Protein AF-A0A4U2DN03-F1 (afdb_monomer_lite)

Structure (mmCIF, N/CA/C/O backbone):
data_AF-A0A4U2DN03-F1
#
_entry.id   AF-A0A4U2DN03-F1
#
loop_
_atom_site.group_PDB
_atom_site.id
_atom_site.type_symbol
_atom_site.label_atom_id
_atom_site.label_alt_id
_atom_site.label_comp_id
_atom_site.label_asym_id
_atom_site.label_entity_id
_atom_site.label_seq_id
_atom_site.pdbx_PDB_ins_code
_atom_site.Cartn_x
_atom_site.Cartn_y
_atom_site.Cartn_z
_atom_site.occupancy
_atom_site.B_iso_or_equiv
_atom_site.auth_seq_id
_atom_site.auth_comp_id
_atom_site.auth_asym_id
_atom_site.auth_atom_id
_atom_site.pdbx_PDB_model_num
ATOM 1 N N . LEU A 1 1 ? 6.331 -10.195 -5.645 1.00 88.88 1 LEU A N 1
ATOM 2 C CA . LEU A 1 1 ? 5.244 -9.188 -5.547 1.00 88.88 1 LEU A CA 1
ATOM 3 C C . LEU A 1 1 ? 5.346 -8.499 -4.196 1.00 88.88 1 LEU A C 1
ATOM 5 O O . LEU A 1 1 ? 5.761 -9.152 -3.249 1.00 88.88 1 LEU A O 1
ATOM 9 N N . ILE A 1 2 ? 5.016 -7.212 -4.107 1.00 92.31 2 ILE A N 1
ATOM 10 C CA . ILE A 1 2 ? 5.118 -6.430 -2.870 1.00 92.31 2 ILE A CA 1
ATOM 11 C C . ILE A 1 2 ? 3.858 -5.571 -2.717 1.00 92.31 2 ILE A C 1
ATOM 13 O O . ILE A 1 2 ? 3.488 -4.842 -3.634 1.00 92.31 2 ILE A O 1
ATOM 17 N N . GLY A 1 3 ? 3.216 -5.633 -1.549 1.00 90.12 3 GLY A N 1
ATOM 18 C CA . GLY A 1 3 ? 1.975 -4.914 -1.240 1.00 90.12 3 GLY A CA 1
ATOM 19 C C . GLY A 1 3 ? 2.163 -3.455 -0.812 1.00 90.12 3 GLY A C 1
ATOM 20 O O . GLY A 1 3 ? 1.478 -3.021 0.107 1.00 90.12 3 GLY A O 1
ATOM 21 N N . ILE A 1 4 ? 3.096 -2.707 -1.418 1.00 89.25 4 ILE A N 1
ATOM 22 C CA . ILE A 1 4 ? 3.207 -1.265 -1.131 1.00 89.25 4 ILE A CA 1
ATOM 23 C C . ILE A 1 4 ? 2.069 -0.508 -1.812 1.00 89.25 4 ILE A C 1
ATOM 25 O O . ILE A 1 4 ? 1.691 -0.839 -2.939 1.00 89.25 4 ILE A O 1
ATOM 29 N N . ARG A 1 5 ? 1.612 0.570 -1.176 1.00 92.56 5 ARG A N 1
ATOM 30 C CA . ARG A 1 5 ? 0.682 1.528 -1.787 1.00 92.56 5 ARG A CA 1
ATOM 31 C C . ARG A 1 5 ? 1.345 2.895 -1.900 1.00 92.56 5 ARG A C 1
ATOM 33 O O . ARG A 1 5 ? 2.085 3.311 -1.010 1.00 92.56 5 ARG A O 1
ATOM 40 N N . ALA A 1 6 ? 1.099 3.617 -2.986 1.00 92.69 6 ALA A N 1
ATOM 41 C CA . ALA A 1 6 ? 1.697 4.933 -3.200 1.00 92.69 6 ALA A CA 1
ATOM 42 C C . ALA A 1 6 ? 1.208 5.964 -2.166 1.00 92.69 6 ALA A C 1
ATOM 44 O O . ALA A 1 6 ? 1.956 6.872 -1.812 1.00 92.69 6 ALA A O 1
ATOM 45 N N . ASP A 1 7 ? -0.007 5.776 -1.646 1.00 91.19 7 ASP A N 1
ATOM 46 C CA . ASP A 1 7 ? -0.639 6.611 -0.617 1.00 91.19 7 ASP A CA 1
ATOM 47 C C . ASP A 1 7 ? 0.022 6.482 0.774 1.00 91.19 7 ASP A C 1
ATOM 49 O O . ASP A 1 7 ? -0.133 7.343 1.633 1.00 91.19 7 ASP A O 1
ATOM 53 N N . GLU A 1 8 ? 0.816 5.431 1.017 1.00 86.88 8 GLU A N 1
ATOM 54 C CA . GLU A 1 8 ? 1.433 5.192 2.331 1.00 86.88 8 GLU A CA 1
ATOM 55 C C . GLU A 1 8 ? 2.566 6.174 2.669 1.00 86.88 8 GLU A C 1
ATOM 57 O O . GLU A 1 8 ? 2.792 6.453 3.852 1.00 86.88 8 GLU A O 1
ATOM 62 N N . SER A 1 9 ? 3.317 6.651 1.663 1.00 90.12 9 SER A N 1
ATOM 63 C CA . SER A 1 9 ? 4.369 7.663 1.835 1.00 90.12 9 SER A CA 1
ATOM 64 C C . SER A 1 9 ? 4.832 8.294 0.516 1.00 90.12 9 SER A C 1
ATOM 66 O O . SER A 1 9 ? 4.811 7.671 -0.547 1.00 90.12 9 SER A O 1
ATOM 68 N N . LEU A 1 10 ? 5.393 9.509 0.598 1.00 91.50 10 LEU A N 1
ATOM 69 C CA . LEU A 1 10 ? 5.993 10.194 -0.556 1.00 91.50 10 LEU A CA 1
ATOM 70 C C . LEU A 1 10 ? 7.120 9.375 -1.211 1.00 91.50 10 LEU A C 1
ATOM 72 O O . LEU A 1 10 ? 7.296 9.424 -2.428 1.00 91.50 10 LEU A O 1
ATOM 76 N N . HIS A 1 11 ? 7.884 8.618 -0.419 1.00 89.75 11 HIS A N 1
ATOM 77 C CA . HIS A 1 11 ? 8.943 7.754 -0.940 1.00 89.75 11 HIS A CA 1
ATOM 78 C C . HIS A 1 11 ? 8.369 6.638 -1.828 1.00 89.75 11 HIS A C 1
ATOM 80 O O . HIS A 1 11 ? 8.830 6.456 -2.953 1.00 89.75 11 HIS A O 1
ATOM 86 N N . ARG A 1 12 ? 7.305 5.957 -1.375 1.00 90.06 12 ARG A N 1
ATOM 87 C CA . ARG A 1 12 ? 6.611 4.919 -2.159 1.00 90.06 12 ARG A CA 1
ATOM 88 C C . ARG A 1 12 ? 5.988 5.499 -3.427 1.00 90.06 12 ARG A C 1
ATOM 90 O O . ARG A 1 12 ? 6.142 4.926 -4.503 1.00 90.06 12 ARG A O 1
ATOM 97 N N . PHE A 1 13 ? 5.372 6.677 -3.337 1.00 92.75 13 PHE A N 1
ATOM 98 C CA . PHE A 1 13 ? 4.862 7.387 -4.511 1.00 92.75 13 PHE A CA 1
ATOM 99 C C . PHE A 1 13 ? 5.961 7.674 -5.547 1.00 92.75 13 PHE A C 1
ATOM 101 O O . PHE A 1 13 ? 5.778 7.421 -6.742 1.00 92.75 13 PHE A O 1
ATOM 108 N N . LYS A 1 14 ? 7.134 8.148 -5.104 1.00 91.88 14 LYS A N 1
ATOM 109 C CA . LYS A 1 14 ? 8.288 8.391 -5.984 1.00 91.88 14 LYS A CA 1
ATOM 110 C C . LYS A 1 14 ? 8.766 7.110 -6.670 1.00 91.88 14 LYS A C 1
ATOM 112 O O . LYS A 1 14 ? 9.083 7.165 -7.857 1.00 91.88 14 LYS A O 1
ATOM 117 N N . THR A 1 15 ? 8.759 5.967 -5.979 1.00 90.50 15 THR A N 1
ATOM 118 C CA . THR A 1 15 ? 9.106 4.664 -6.574 1.00 90.50 15 THR A CA 1
ATOM 119 C C . THR A 1 15 ? 8.229 4.335 -7.782 1.00 90.50 15 THR A C 1
ATOM 121 O O . THR A 1 15 ? 8.738 3.841 -8.788 1.00 90.50 15 THR A O 1
ATOM 124 N N . ILE A 1 16 ? 6.929 4.628 -7.724 1.00 92.00 16 ILE A N 1
ATOM 125 C CA . ILE A 1 16 ? 5.997 4.361 -8.828 1.00 92.00 16 ILE A CA 1
ATOM 126 C C . ILE A 1 16 ? 6.141 5.399 -9.947 1.00 92.00 16 ILE A C 1
ATOM 128 O O . ILE A 1 16 ? 6.244 5.035 -11.117 1.00 92.00 16 ILE A O 1
ATOM 132 N N . LYS A 1 17 ? 6.201 6.690 -9.596 1.00 92.19 17 LYS A N 1
ATOM 133 C CA . LYS A 1 17 ? 6.228 7.801 -10.564 1.00 92.19 17 LYS A CA 1
ATOM 134 C C . LYS A 1 17 ? 7.558 7.942 -11.315 1.00 92.19 17 LYS A C 1
ATOM 136 O O . LYS A 1 17 ? 7.603 8.625 -12.339 1.00 92.19 17 LYS A O 1
ATOM 141 N N . ASN A 1 18 ? 8.646 7.350 -10.820 1.00 91.69 18 ASN A N 1
ATOM 142 C CA . ASN A 1 18 ? 9.962 7.471 -11.442 1.00 91.69 18 ASN A CA 1
ATOM 143 C C . ASN A 1 18 ? 9.940 6.959 -12.896 1.00 91.69 18 ASN A C 1
ATOM 145 O O . ASN A 1 18 ? 9.782 5.766 -13.142 1.00 91.69 18 ASN A O 1
ATOM 149 N N . ARG A 1 19 ? 10.123 7.875 -13.856 1.00 89.94 19 ARG A N 1
ATOM 150 C CA . ARG A 1 19 ? 10.151 7.575 -15.297 1.00 89.94 19 ARG A CA 1
ATOM 151 C C . ARG A 1 19 ? 11.495 7.029 -15.777 1.00 89.94 19 ARG A C 1
ATOM 153 O O . ARG A 1 19 ? 11.527 6.359 -16.799 1.00 89.94 19 ARG A O 1
ATOM 160 N N . ALA A 1 20 ? 12.575 7.302 -15.045 1.00 92.25 20 ALA A N 1
ATOM 161 C CA . ALA A 1 20 ? 13.931 6.886 -15.397 1.00 92.25 20 ALA A CA 1
ATOM 162 C C . ALA A 1 20 ? 14.249 5.439 -14.976 1.00 92.25 20 ALA A C 1
ATOM 164 O O . ALA A 1 20 ? 15.304 4.914 -15.324 1.00 92.25 20 ALA A O 1
ATOM 165 N N . LYS A 1 21 ? 13.366 4.783 -14.210 1.00 92.62 21 LYS A N 1
ATOM 166 C CA . LYS A 1 21 ? 13.578 3.399 -13.770 1.00 92.62 21 LYS A CA 1
ATOM 167 C C . LYS A 1 21 ? 13.355 2.404 -14.910 1.00 92.62 21 LYS A C 1
ATOM 169 O O . LYS A 1 21 ? 12.489 2.602 -15.764 1.00 92.62 21 LYS A O 1
ATOM 174 N N . LYS A 1 22 ? 14.075 1.283 -14.858 1.00 94.06 22 LYS A N 1
ATOM 175 C CA . LYS A 1 22 ? 13.812 0.131 -15.725 1.00 94.06 22 LYS A CA 1
ATOM 176 C C . LYS A 1 22 ? 12.553 -0.596 -15.252 1.00 94.06 22 LYS A C 1
ATOM 178 O O . LYS A 1 22 ? 12.394 -0.868 -14.060 1.00 94.06 22 LYS A O 1
ATOM 183 N N . LYS A 1 23 ? 11.655 -0.866 -16.194 1.00 94.38 23 LYS A N 1
ATOM 184 C CA . LYS A 1 23 ? 10.323 -1.448 -15.987 1.00 94.38 23 LYS A CA 1
ATOM 185 C C . LYS A 1 23 ? 10.220 -2.748 -16.774 1.00 94.38 23 LYS A C 1
ATOM 187 O O . LYS A 1 23 ? 10.852 -2.875 -17.819 1.00 94.38 23 LYS A O 1
ATOM 192 N N . LEU A 1 24 ? 9.393 -3.666 -16.297 1.00 94.75 24 LEU A N 1
ATOM 193 C CA . LEU A 1 24 ? 8.962 -4.834 -17.055 1.00 94.75 24 LEU A CA 1
ATOM 194 C C . LEU A 1 24 ? 7.792 -4.424 -17.960 1.00 94.75 24 LEU A C 1
ATOM 196 O O . LEU A 1 24 ? 6.816 -3.870 -17.458 1.00 94.75 24 LEU A O 1
ATOM 200 N N . ASP A 1 25 ? 7.879 -4.672 -19.267 1.00 93.19 25 ASP A N 1
ATOM 201 C CA . ASP A 1 25 ? 6.818 -4.396 -20.257 1.00 93.19 25 ASP A CA 1
ATOM 202 C C . ASP A 1 25 ? 6.201 -2.984 -20.173 1.00 93.19 25 ASP A C 1
ATOM 204 O O . ASP A 1 25 ? 4.987 -2.815 -20.267 1.00 93.19 25 ASP A O 1
ATOM 208 N N . ASP A 1 26 ? 7.019 -1.966 -19.897 1.00 90.25 26 ASP A N 1
ATOM 209 C CA . ASP A 1 26 ? 6.585 -0.576 -19.669 1.00 90.25 26 ASP A CA 1
ATOM 210 C C . ASP A 1 26 ? 5.566 -0.374 -18.516 1.00 90.25 26 ASP A C 1
ATOM 212 O O . ASP A 1 26 ? 4.981 0.696 -18.337 1.00 90.25 26 ASP A O 1
ATOM 216 N N . LYS A 1 27 ? 5.399 -1.372 -17.639 1.00 93.06 27 LYS A N 1
ATOM 217 C CA . LYS A 1 27 ? 4.500 -1.305 -16.480 1.00 93.06 27 LYS A CA 1
ATOM 218 C C . LYS A 1 27 ? 5.142 -0.489 -15.360 1.00 93.06 27 LYS A C 1
ATOM 22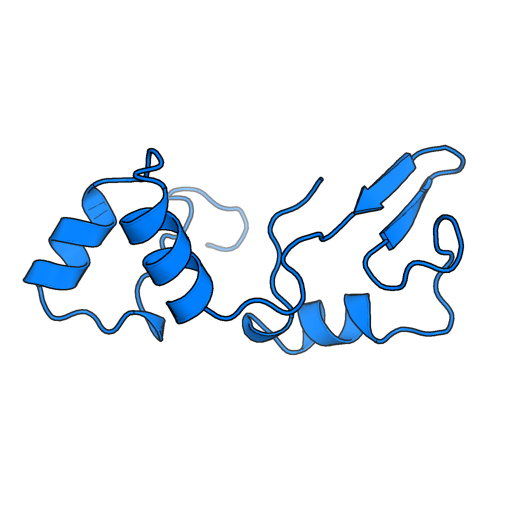0 O O . LYS A 1 27 ? 6.058 -0.949 -14.678 1.00 93.06 27 LYS A O 1
ATOM 225 N N . TYR A 1 28 ? 4.626 0.712 -15.106 1.00 91.69 28 TYR A N 1
ATOM 226 C CA . TYR A 1 28 ? 5.139 1.626 -14.069 1.00 91.69 28 TYR A CA 1
ATOM 227 C C . TYR A 1 28 ? 5.037 1.094 -12.635 1.00 91.69 28 TYR A C 1
ATOM 229 O O . TYR A 1 28 ? 5.788 1.529 -11.763 1.00 91.69 28 TYR A O 1
ATOM 237 N N . TRP A 1 29 ? 4.166 0.125 -12.372 1.00 93.56 29 TRP A N 1
ATOM 238 C CA . TRP A 1 29 ? 4.097 -0.570 -11.087 1.00 93.56 29 TRP A CA 1
ATOM 239 C C . TRP A 1 29 ? 5.162 -1.665 -10.934 1.00 93.56 29 TRP A C 1
ATOM 241 O O . TRP A 1 29 ? 5.147 -2.404 -9.955 1.00 93.56 29 TRP A O 1
ATOM 251 N N . THR A 1 30 ? 6.112 -1.756 -11.867 1.00 95.06 30 THR A N 1
ATOM 252 C CA . THR A 1 30 ? 7.273 -2.643 -11.777 1.00 95.06 30 THR A CA 1
ATOM 253 C C . THR A 1 30 ? 8.579 -1.850 -11.732 1.00 95.06 30 THR A C 1
ATOM 255 O O . THR A 1 30 ? 8.660 -0.720 -12.224 1.00 95.06 30 THR A O 1
ATOM 258 N N . THR A 1 31 ? 9.602 -2.427 -11.111 1.00 94.69 31 THR A N 1
ATOM 259 C CA . THR A 1 31 ? 10.956 -1.871 -11.040 1.00 94.69 31 THR A CA 1
ATOM 260 C C . THR A 1 31 ? 11.958 -3.015 -11.143 1.00 94.69 31 THR A C 1
ATOM 262 O O . THR A 1 31 ? 11.887 -3.960 -10.357 1.00 94.69 31 THR A O 1
ATOM 265 N N . GLN A 1 32 ? 12.898 -2.940 -12.086 1.00 94.88 32 GLN A N 1
ATOM 266 C CA . GLN A 1 32 ? 14.002 -3.898 -12.165 1.00 94.88 32 GLN A CA 1
ATOM 267 C C . GLN A 1 32 ? 14.947 -3.697 -10.975 1.00 94.88 32 GLN A C 1
ATOM 269 O O . GLN A 1 32 ? 15.435 -2.589 -10.754 1.00 94.88 32 GLN A O 1
ATOM 274 N N . MET A 1 33 ? 15.197 -4.763 -10.217 1.00 92.94 33 MET A N 1
ATOM 275 C CA . MET A 1 33 ? 16.138 -4.764 -9.094 1.00 92.94 33 MET A CA 1
ATOM 276 C C . MET A 1 33 ? 17.473 -5.398 -9.492 1.00 92.94 33 MET A C 1
ATOM 278 O O . MET A 1 33 ? 18.529 -4.886 -9.136 1.00 92.94 33 MET A O 1
ATOM 282 N N . GLN A 1 34 ? 17.421 -6.496 -10.247 1.00 92.69 34 GLN A N 1
ATOM 283 C CA . GLN A 1 34 ? 18.572 -7.194 -10.832 1.00 92.69 34 GLN A CA 1
ATOM 284 C C . GLN A 1 34 ? 18.194 -7.653 -12.248 1.00 92.69 34 GLN A C 1
ATOM 286 O O . GLN A 1 34 ? 17.033 -7.513 -12.633 1.00 92.69 34 GLN A O 1
ATOM 291 N N . SER A 1 35 ? 19.141 -8.184 -13.027 1.00 90.06 35 SER A N 1
ATOM 292 C CA . SER A 1 35 ? 18.952 -8.531 -14.449 1.00 90.06 35 SER A CA 1
ATOM 293 C C . SER A 1 35 ? 17.623 -9.242 -14.735 1.00 90.06 35 SER A C 1
ATOM 295 O O . SER A 1 35 ? 16.839 -8.745 -15.541 1.00 90.06 35 SER A O 1
ATOM 297 N N . ASP A 1 36 ? 17.306 -10.285 -13.964 1.00 92.44 36 ASP A N 1
ATOM 298 C CA . ASP A 1 36 ? 16.088 -11.091 -14.139 1.00 92.44 36 ASP A CA 1
ATOM 299 C C . ASP A 1 36 ? 15.119 -10.993 -12.950 1.00 92.44 36 ASP A C 1
ATOM 301 O O . ASP A 1 36 ? 14.193 -11.790 -12.810 1.00 92.44 36 ASP A O 1
ATOM 305 N N . VAL A 1 37 ? 15.312 -10.002 -12.072 1.00 95.25 37 VAL A N 1
ATOM 306 C CA . VAL A 1 37 ? 14.499 -9.827 -10.862 1.00 95.25 37 VAL A CA 1
ATOM 307 C C . VAL A 1 37 ? 13.789 -8.485 -10.899 1.00 95.25 37 VAL A C 1
ATOM 309 O O . VAL A 1 37 ? 14.415 -7.422 -10.874 1.00 95.25 37 VAL A O 1
ATOM 312 N N . TYR A 1 38 ? 12.459 -8.542 -10.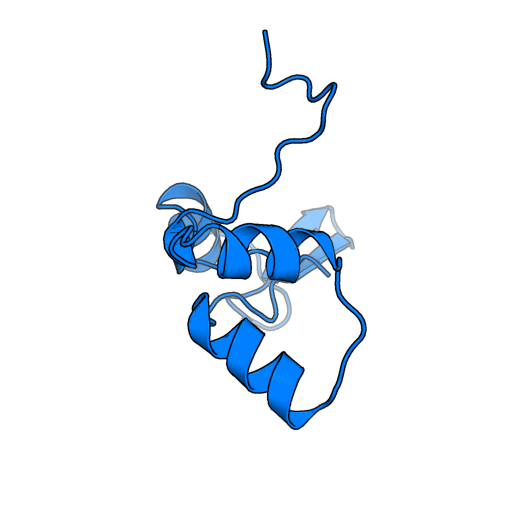883 1.00 95.00 38 TYR A N 1
ATOM 313 C CA . TYR A 1 38 ? 11.591 -7.373 -10.875 1.00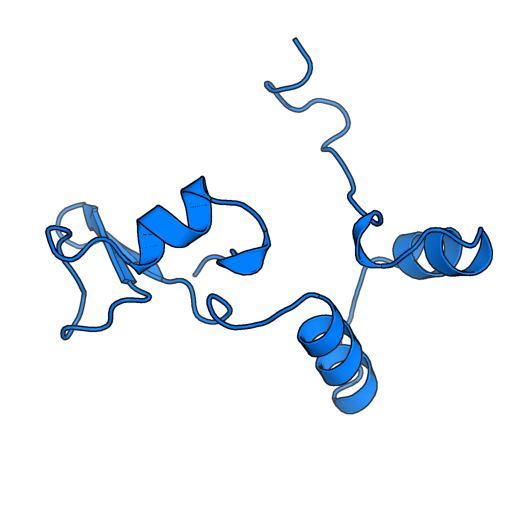 95.00 38 TYR A CA 1
ATOM 314 C C . TYR A 1 38 ? 10.759 -7.325 -9.597 1.00 95.00 38 TYR A C 1
ATOM 316 O O . TYR A 1 38 ? 10.084 -8.281 -9.213 1.00 95.00 38 TYR A O 1
ATOM 324 N N . MET A 1 39 ? 10.765 -6.162 -8.958 1.00 95.12 39 MET A N 1
ATOM 325 C CA . MET A 1 39 ? 9.776 -5.819 -7.949 1.00 95.12 39 MET A CA 1
ATOM 326 C C . MET A 1 39 ? 8.497 -5.365 -8.644 1.00 95.12 39 MET A C 1
ATOM 328 O O . MET A 1 39 ? 8.545 -4.595 -9.600 1.00 95.12 39 MET A O 1
ATOM 332 N N . ALA A 1 40 ? 7.354 -5.827 -8.150 1.00 95.62 40 ALA A N 1
ATOM 333 C CA . ALA A 1 40 ? 6.042 -5.548 -8.715 1.00 95.62 40 ALA A CA 1
ATOM 334 C C . ALA A 1 40 ? 5.070 -5.161 -7.597 1.00 95.62 40 ALA A C 1
ATOM 336 O O . ALA A 1 40 ? 4.982 -5.870 -6.591 1.00 95.62 40 ALA A O 1
ATOM 337 N N . TYR A 1 41 ? 4.356 -4.054 -7.801 1.00 95.38 41 TYR A N 1
ATOM 338 C CA . TYR A 1 41 ? 3.516 -3.370 -6.818 1.00 95.38 41 TYR A CA 1
ATOM 339 C C . TYR A 1 41 ? 2.052 -3.313 -7.288 1.00 95.38 41 TYR A C 1
ATOM 341 O O . TYR A 1 41 ? 1.581 -2.254 -7.688 1.00 95.38 41 TYR A O 1
ATOM 349 N N . PRO A 1 42 ? 1.315 -4.433 -7.295 1.00 94.44 42 PRO A N 1
ATOM 350 C CA . PRO A 1 42 ? -0.026 -4.492 -7.886 1.00 94.44 42 PRO A CA 1
ATOM 351 C C . PRO A 1 42 ? -1.079 -3.644 -7.155 1.00 94.44 42 PRO A C 1
ATOM 353 O O . PRO A 1 42 ? -2.108 -3.341 -7.739 1.00 94.44 42 PRO A O 1
ATOM 356 N N . LEU A 1 43 ? -0.824 -3.254 -5.902 1.00 95.06 43 LEU A N 1
ATOM 357 C CA . LEU A 1 43 ? -1.738 -2.455 -5.074 1.00 95.06 43 LEU A CA 1
ATOM 358 C C . LEU A 1 43 ? -1.339 -0.972 -5.018 1.00 95.06 43 LEU A C 1
ATOM 360 O O . LEU A 1 43 ? -1.753 -0.252 -4.113 1.00 95.06 43 LEU A O 1
ATOM 364 N N . TYR A 1 44 ? -0.476 -0.508 -5.925 1.00 94.62 44 TYR A N 1
ATOM 365 C CA . TYR A 1 44 ? 0.150 0.809 -5.800 1.00 94.62 44 TYR A CA 1
ATOM 366 C C . TYR A 1 44 ? -0.847 1.978 -5.774 1.00 94.62 44 TYR A C 1
ATOM 368 O O . TYR A 1 44 ? -0.552 3.004 -5.167 1.00 94.62 44 TYR A O 1
ATOM 376 N N . ASP A 1 45 ? -1.986 1.852 -6.445 1.00 94.25 45 ASP A N 1
ATOM 377 C CA . ASP A 1 45 ? -3.035 2.866 -6.570 1.00 94.25 45 ASP A CA 1
ATOM 378 C C . ASP A 1 45 ? -4.161 2.707 -5.541 1.00 94.25 45 ASP A C 1
ATOM 380 O O . ASP A 1 45 ? -5.015 3.587 -5.433 1.00 94.25 45 ASP A O 1
ATOM 384 N N . TRP A 1 46 ? -4.137 1.634 -4.748 1.00 94.94 46 TRP A N 1
ATOM 385 C CA . TRP A 1 46 ? -5.122 1.399 -3.700 1.00 94.94 46 TRP A CA 1
ATOM 386 C C . TRP A 1 46 ? -4.890 2.331 -2.515 1.00 94.94 46 TRP A C 1
ATOM 388 O O . TRP A 1 46 ? -3.758 2.659 -2.143 1.00 94.94 46 TRP A O 1
ATOM 398 N N . ARG A 1 47 ? -5.982 2.703 -1.857 1.00 93.38 47 ARG A N 1
ATOM 399 C CA . ARG A 1 47 ? -5.992 3.412 -0.579 1.00 93.38 47 ARG A CA 1
ATOM 400 C C . ARG A 1 47 ? -6.366 2.460 0.549 1.00 93.38 47 ARG A C 1
ATOM 402 O O . ARG A 1 47 ? -6.845 1.349 0.328 1.00 93.38 47 ARG A O 1
ATOM 409 N N . THR A 1 48 ? -6.178 2.905 1.790 1.00 92.19 48 THR A N 1
ATOM 410 C CA . THR A 1 48 ? -6.560 2.117 2.974 1.00 92.19 48 THR A CA 1
ATOM 411 C C . THR A 1 48 ? -8.020 1.631 2.930 1.00 92.19 48 THR A C 1
ATOM 413 O O . THR A 1 48 ? -8.234 0.455 3.216 1.00 92.19 48 THR A O 1
ATOM 416 N N . PRO A 1 49 ? -9.024 2.444 2.535 1.00 92.88 49 PRO A N 1
ATOM 417 C CA . PRO A 1 49 ? -10.402 1.964 2.428 1.00 92.88 49 PRO A CA 1
ATOM 418 C C . PRO A 1 49 ? -10.590 0.851 1.393 1.00 92.88 49 PRO A C 1
ATOM 420 O O . PRO A 1 49 ? -11.357 -0.068 1.653 1.00 92.88 49 PRO A O 1
ATOM 423 N N . ASP A 1 50 ? -9.876 0.888 0.262 1.00 94.94 50 ASP A N 1
ATOM 424 C CA . ASP A 1 50 ? -10.011 -0.124 -0.796 1.00 94.94 50 ASP A CA 1
ATOM 425 C C . ASP A 1 50 ? -9.625 -1.516 -0.285 1.00 94.94 50 ASP A C 1
ATOM 427 O O . ASP A 1 50 ? -10.297 -2.497 -0.594 1.00 94.94 50 ASP A O 1
ATOM 431 N N . ILE A 1 51 ? -8.602 -1.592 0.575 1.00 93.75 51 ILE A N 1
ATOM 432 C CA . ILE A 1 51 ? -8.184 -2.835 1.237 1.00 93.75 51 ILE A CA 1
ATOM 433 C C . ILE A 1 51 ? -9.315 -3.388 2.107 1.00 93.75 51 ILE A C 1
ATOM 435 O O . ILE A 1 51 ? -9.659 -4.562 1.995 1.00 93.75 51 ILE A O 1
ATOM 439 N N . TRP A 1 52 ? -9.927 -2.546 2.942 1.00 93.44 52 TRP A N 1
ATOM 440 C CA . TRP A 1 52 ? -11.000 -2.969 3.845 1.00 93.44 52 TRP A CA 1
ATOM 441 C C . TRP A 1 52 ? -12.297 -3.316 3.107 1.00 93.44 52 TRP A C 1
ATOM 443 O O . TRP A 1 52 ? -12.983 -4.261 3.491 1.00 93.44 52 TRP A O 1
ATOM 453 N N . ILE A 1 53 ? -12.612 -2.603 2.023 1.00 94.94 53 ILE A N 1
ATOM 454 C CA . ILE A 1 53 ? -13.754 -2.906 1.151 1.00 94.94 53 ILE A CA 1
ATOM 455 C C . ILE A 1 53 ? -13.527 -4.221 0.399 1.00 94.94 53 ILE A C 1
ATOM 457 O O . ILE A 1 53 ? -14.442 -5.033 0.294 1.00 94.94 53 ILE A O 1
ATOM 461 N N . ALA A 1 54 ? -12.326 -4.457 -0.131 1.00 95.94 54 ALA A N 1
ATOM 462 C CA . ALA A 1 54 ? -12.001 -5.725 -0.774 1.00 95.94 54 ALA A CA 1
ATOM 463 C C . ALA A 1 54 ? -12.079 -6.877 0.234 1.00 95.94 54 ALA A C 1
ATOM 465 O O . ALA A 1 54 ? -12.726 -7.885 -0.039 1.00 95.94 54 ALA A O 1
ATOM 466 N N . ASN A 1 55 ? -11.511 -6.694 1.426 1.00 95.25 55 ASN A N 1
ATOM 467 C CA . ASN A 1 55 ? -11.555 -7.696 2.481 1.00 95.25 55 ASN A CA 1
ATOM 468 C C . ASN A 1 55 ? -12.994 -8.044 2.890 1.00 95.25 55 ASN A C 1
ATOM 470 O O . ASN A 1 55 ? -13.322 -9.219 3.000 1.00 95.25 55 ASN A O 1
ATOM 474 N N . SER A 1 56 ? -13.877 -7.050 3.042 1.00 94.19 56 SER A N 1
ATOM 475 C CA . SER A 1 56 ? -15.284 -7.297 3.388 1.00 94.19 56 SER A CA 1
ATOM 476 C C . SER A 1 56 ? -16.085 -7.953 2.261 1.00 94.19 56 SER A C 1
ATOM 478 O O . SER A 1 56 ? -17.002 -8.723 2.533 1.00 94.19 56 SER A O 1
ATOM 480 N N . ARG A 1 57 ? -15.743 -7.682 0.994 1.00 97.62 57 ARG A N 1
ATOM 481 C CA . ARG A 1 57 ? -16.401 -8.289 -0.177 1.00 97.62 57 ARG A CA 1
ATOM 482 C C . ARG A 1 57 ? -15.964 -9.723 -0.435 1.00 97.62 57 ARG A C 1
ATOM 484 O O . ARG A 1 57 ? -16.789 -10.540 -0.829 1.00 97.62 57 ARG A O 1
ATOM 491 N N . PHE A 1 58 ? -14.675 -10.005 -0.278 1.00 97.38 58 PHE A N 1
ATOM 492 C CA . PHE A 1 58 ? -14.085 -11.296 -0.634 1.00 97.38 58 PHE A CA 1
ATOM 493 C C . PHE A 1 58 ? -13.812 -12.195 0.573 1.00 97.38 58 PHE A C 1
ATOM 495 O O . PHE A 1 58 ? -13.447 -13.352 0.386 1.00 97.38 58 PHE A O 1
ATOM 502 N N . ASN A 1 59 ? -14.018 -11.678 1.787 1.00 95.44 59 ASN A N 1
ATOM 503 C CA . ASN A 1 59 ? -13.870 -12.395 3.047 1.00 95.44 59 ASN A CA 1
ATOM 504 C C . ASN A 1 59 ? -12.489 -13.065 3.183 1.00 95.44 59 ASN A C 1
ATOM 506 O O . ASN A 1 59 ? -12.391 -14.251 3.498 1.00 95.44 59 ASN A O 1
ATOM 510 N N . TRP A 1 60 ? -11.432 -12.305 2.876 1.00 95.75 60 TRP A N 1
ATOM 511 C CA . TRP A 1 60 ? -10.051 -12.769 2.999 1.00 95.75 60 TRP A CA 1
ATOM 512 C C . TRP A 1 60 ? -9.611 -12.842 4.464 1.00 95.75 60 TRP A C 1
ATOM 514 O O . TRP A 1 60 ? -10.134 -12.137 5.329 1.00 95.75 60 TRP A O 1
ATOM 524 N N . ASP A 1 61 ? -8.609 -13.677 4.731 1.00 96.75 61 ASP A N 1
ATOM 525 C CA . ASP A 1 61 ? -7.982 -13.750 6.046 1.00 96.75 61 ASP A CA 1
ATOM 526 C C . ASP A 1 61 ? -7.155 -12.486 6.327 1.00 96.75 61 ASP A C 1
ATOM 528 O O . ASP A 1 61 ? -6.427 -11.978 5.468 1.00 96.75 61 ASP A O 1
ATOM 532 N N . TYR A 1 62 ? -7.232 -11.989 7.561 1.00 93.94 62 TYR A N 1
ATOM 533 C CA . TYR A 1 62 ? -6.480 -10.827 8.031 1.00 93.94 62 TYR A CA 1
ATOM 534 C C . TYR A 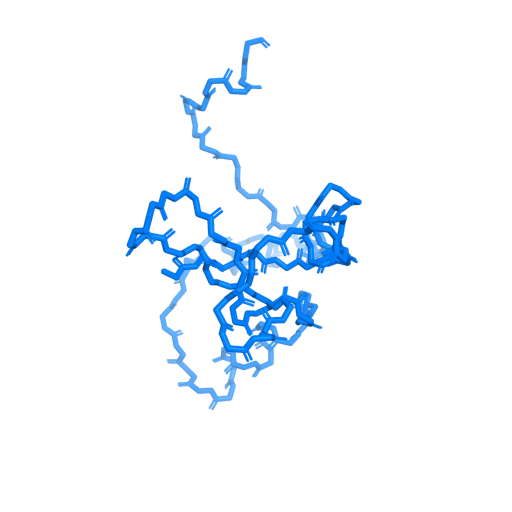1 62 ? -6.158 -10.946 9.526 1.00 93.94 62 TYR A C 1
ATOM 536 O O . TYR A 1 62 ? -6.652 -11.825 10.230 1.00 93.94 62 TYR A O 1
ATOM 544 N N . ASN A 1 63 ? -5.298 -10.061 10.032 1.00 93.50 63 ASN A N 1
ATOM 545 C CA . ASN A 1 63 ? -4.924 -10.065 11.444 1.00 93.50 63 ASN A CA 1
ATOM 546 C C . ASN A 1 63 ? -6.052 -9.484 12.322 1.00 93.50 63 ASN A C 1
ATOM 548 O O . ASN A 1 63 ? -6.361 -8.296 12.237 1.00 93.50 63 ASN A O 1
ATOM 552 N N . CYS A 1 64 ? -6.613 -10.292 13.223 1.00 93.75 64 CYS A N 1
ATOM 553 C CA . CYS A 1 64 ? -7.723 -9.901 14.101 1.00 93.75 64 CYS A CA 1
ATOM 554 C C . CYS A 1 64 ? -7.398 -8.744 15.066 1.00 93.75 64 CYS A C 1
ATOM 556 O O . CYS A 1 64 ? -8.305 -8.117 15.615 1.00 93.75 64 CYS A O 1
ATOM 558 N N . ILE A 1 65 ? -6.121 -8.389 15.254 1.00 94.38 65 ILE A N 1
ATOM 559 C CA . ILE A 1 65 ? -5.750 -7.198 16.030 1.00 94.38 65 ILE A CA 1
ATOM 560 C C . ILE A 1 65 ? -6.332 -5.910 15.436 1.00 94.38 65 ILE A C 1
ATOM 562 O O . ILE A 1 65 ? -6.614 -4.971 16.178 1.00 94.38 65 ILE A O 1
ATOM 566 N N . TYR A 1 66 ? -6.568 -5.864 14.121 1.00 94.06 66 TYR A N 1
ATOM 567 C CA . TYR A 1 66 ? -7.201 -4.715 13.483 1.00 94.06 66 TYR A CA 1
ATOM 568 C C . TYR A 1 66 ? -8.655 -4.530 13.937 1.00 94.06 66 TYR A C 1
ATOM 570 O O . TYR A 1 66 ? -9.100 -3.393 14.095 1.00 94.06 66 TYR A O 1
ATOM 578 N N . ASP A 1 67 ? -9.364 -5.615 14.265 1.00 93.62 67 ASP A N 1
ATOM 579 C CA . ASP A 1 67 ? -10.699 -5.530 14.868 1.00 93.62 67 ASP A CA 1
ATOM 580 C C . ASP A 1 67 ? -10.624 -4.944 16.277 1.00 93.62 67 ASP A C 1
ATOM 582 O O . ASP A 1 67 ? -11.476 -4.148 16.669 1.00 93.62 67 ASP A O 1
ATOM 586 N N . LEU A 1 68 ? -9.595 -5.316 17.048 1.00 94.75 68 LEU A N 1
ATOM 587 C CA . LEU A 1 68 ? -9.361 -4.756 18.381 1.00 94.75 68 LEU A CA 1
ATOM 588 C C . LEU A 1 68 ? -9.031 -3.261 18.302 1.00 94.75 68 LEU A C 1
ATOM 590 O O . LEU A 1 68 ? -9.596 -2.478 19.062 1.00 94.75 68 LEU A O 1
ATOM 594 N N . MET A 1 69 ? -8.188 -2.847 17.352 1.00 94.94 69 MET A N 1
ATOM 595 C CA . MET A 1 69 ? -7.902 -1.431 17.098 1.00 94.94 69 MET A CA 1
ATOM 596 C C . MET A 1 69 ? -9.163 -0.664 16.697 1.00 94.94 69 MET A C 1
ATOM 598 O O . MET A 1 69 ? -9.399 0.437 17.192 1.00 94.94 69 MET A O 1
ATOM 602 N N . HIS A 1 70 ? -9.995 -1.252 15.835 1.00 93.00 70 HIS A N 1
ATOM 603 C CA . HIS A 1 70 ? -11.259 -0.649 15.431 1.00 93.00 70 HIS A CA 1
ATOM 604 C C . HIS A 1 70 ? -12.217 -0.491 16.620 1.00 93.00 70 HIS A C 1
ATOM 606 O O . HIS A 1 70 ? -12.752 0.596 16.831 1.00 93.00 70 HIS A O 1
ATOM 612 N N . LYS A 1 71 ? -12.367 -1.531 17.453 1.00 95.25 71 LYS A N 1
ATOM 613 C CA . LYS A 1 71 ? -13.165 -1.488 18.693 1.00 95.25 71 LYS A CA 1
ATOM 614 C C . LYS A 1 71 ? -12.638 -0.461 19.697 1.00 95.25 71 LYS A C 1
ATOM 616 O O . LYS A 1 71 ? -13.430 0.137 20.416 1.00 95.25 71 LYS A O 1
ATOM 621 N N . ALA A 1 72 ? -11.327 -0.229 19.723 1.00 95.25 72 ALA A N 1
ATOM 622 C CA . ALA A 1 72 ? -10.693 0.811 20.531 1.00 95.25 72 ALA A CA 1
ATOM 623 C C . ALA A 1 72 ? -10.834 2.230 19.938 1.00 95.25 72 ALA A C 1
ATOM 625 O O . ALA A 1 72 ? -10.328 3.187 20.520 1.00 95.25 72 ALA A O 1
ATOM 626 N N . GLY A 1 73 ? -11.501 2.387 18.789 1.00 94.62 73 GLY A N 1
ATOM 627 C CA . GLY A 1 73 ? -11.720 3.680 18.140 1.00 94.62 73 GLY A CA 1
ATOM 628 C C . GLY A 1 73 ? -10.520 4.209 17.351 1.00 94.62 73 GLY A C 1
ATOM 629 O O . GLY A 1 73 ? -10.509 5.383 16.984 1.00 94.62 73 GLY A O 1
ATOM 630 N N . VAL A 1 74 ? -9.510 3.377 17.067 1.00 93.56 74 VAL A N 1
ATOM 631 C CA . VAL A 1 74 ? -8.329 3.793 16.294 1.00 93.56 74 VAL A CA 1
ATOM 632 C C . VAL A 1 74 ? -8.732 4.011 14.828 1.00 93.56 74 VAL A C 1
ATOM 634 O O . VAL A 1 74 ? -9.187 3.060 14.173 1.00 93.56 74 VAL A O 1
ATOM 637 N N . PRO A 1 75 ? -8.540 5.224 14.270 1.00 90.38 75 PRO A N 1
ATOM 638 C CA . PRO A 1 75 ? -8.850 5.506 12.871 1.00 90.38 75 PRO A CA 1
ATOM 639 C C . PRO A 1 75 ? -8.068 4.597 11.919 1.00 90.38 75 PRO A C 1
ATOM 641 O O . PRO A 1 75 ? -6.885 4.345 12.140 1.00 90.38 75 PRO A O 1
ATOM 644 N N . LEU A 1 76 ? -8.679 4.173 10.804 1.00 86.75 76 LEU A N 1
ATOM 645 C CA . LEU A 1 76 ? -8.048 3.273 9.820 1.00 86.75 76 LEU A CA 1
ATOM 646 C C . LEU A 1 76 ? -6.676 3.768 9.322 1.00 86.75 76 LEU A C 1
ATOM 648 O O . LEU A 1 76 ? -5.788 2.965 9.051 1.00 86.75 76 LEU A O 1
ATOM 652 N N . SER A 1 77 ? -6.475 5.085 9.218 1.00 84.81 77 SER A N 1
ATOM 653 C CA . SER A 1 77 ? -5.196 5.689 8.810 1.00 84.81 77 SER A CA 1
ATOM 654 C C . SER A 1 77 ? -4.060 5.486 9.823 1.00 84.81 77 SER A C 1
ATOM 656 O O . SER A 1 77 ? -2.887 5.567 9.448 1.00 84.81 77 SER A O 1
ATOM 658 N N . GLN A 1 78 ? -4.399 5.206 11.083 1.00 86.56 78 GLN A N 1
ATOM 659 C CA . GLN A 1 78 ? -3.480 5.046 12.212 1.00 86.56 78 GLN A CA 1
ATOM 660 C C . GLN A 1 78 ? -3.310 3.586 12.654 1.00 86.56 78 GLN A C 1
ATOM 662 O O . GLN A 1 78 ? -2.490 3.310 13.525 1.00 86.56 78 GLN A O 1
ATOM 667 N N . GLN A 1 79 ? -4.023 2.638 12.039 1.00 89.75 79 GLN A N 1
AT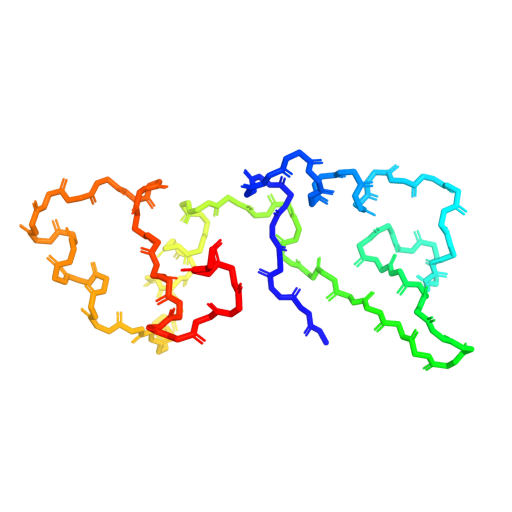OM 668 C CA . GLN A 1 79 ? -3.903 1.208 12.333 1.00 89.75 79 GLN A CA 1
ATOM 669 C C . GLN A 1 79 ? -2.627 0.616 11.717 1.00 89.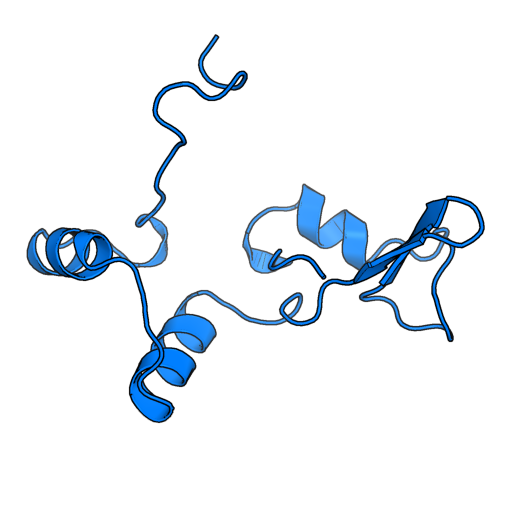75 79 GLN A C 1
ATOM 671 O O . GLN A 1 79 ? -2.659 -0.146 10.750 1.00 89.75 79 GLN A O 1
ATOM 676 N N . ARG A 1 80 ? -1.470 1.010 12.247 1.00 84.56 80 ARG A N 1
ATOM 677 C CA . ARG A 1 80 ? -0.156 0.522 11.823 1.00 84.56 80 ARG A CA 1
ATOM 678 C C . ARG A 1 80 ? 0.439 -0.345 12.924 1.00 84.56 80 ARG A C 1
ATOM 680 O O . ARG A 1 80 ? 0.443 0.040 14.088 1.00 84.56 80 ARG A O 1
ATOM 687 N N . LEU A 1 81 ? 0.963 -1.502 12.538 1.00 83.81 81 LEU A N 1
ATOM 688 C CA . LEU A 1 81 ? 1.744 -2.366 13.415 1.00 83.81 81 LEU A CA 1
ATOM 689 C C . LEU A 1 81 ? 3.209 -2.197 13.047 1.00 83.81 81 LEU A C 1
ATOM 691 O O . LEU A 1 81 ? 3.569 -2.340 11.878 1.00 83.81 81 LEU A O 1
ATOM 695 N N . CYS A 1 82 ? 4.039 -1.886 14.036 1.00 70.38 82 CYS A N 1
ATOM 696 C CA . CYS A 1 82 ? 5.475 -1.995 13.864 1.00 70.38 82 CYS A CA 1
ATOM 697 C C . CYS A 1 82 ? 5.902 -3.429 14.175 1.00 70.38 82 CYS A C 1
ATOM 699 O O . CYS A 1 82 ? 5.287 -4.113 14.998 1.00 70.38 82 CYS A O 1
ATOM 701 N N . GLN A 1 83 ? 6.965 -3.879 13.522 1.00 63.94 83 GLN A N 1
ATOM 702 C CA . GLN A 1 83 ? 7.629 -5.111 13.920 1.00 63.94 83 GLN A CA 1
ATOM 703 C C . GLN A 1 83 ? 8.186 -4.894 15.337 1.00 63.94 83 GLN A C 1
ATOM 705 O O . GLN A 1 83 ? 8.867 -3.891 15.545 1.00 63.94 83 GLN A O 1
ATOM 710 N N . PRO A 1 84 ? 7.927 -5.785 16.311 1.00 60.38 84 PRO A N 1
ATOM 711 C CA . PRO A 1 84 ? 8.324 -5.565 17.705 1.00 60.38 84 PRO A CA 1
ATOM 712 C C . PRO A 1 84 ? 9.847 -5.485 17.929 1.00 60.38 84 PRO A C 1
ATOM 714 O O . PRO A 1 84 ? 10.265 -5.065 18.999 1.00 60.38 84 PRO A O 1
ATOM 717 N N . PHE A 1 85 ? 10.658 -5.873 16.935 1.00 65.38 85 PHE A N 1
ATOM 718 C CA . PHE A 1 85 ? 12.126 -5.802 16.951 1.00 65.38 85 PHE A CA 1
ATOM 719 C C . PHE A 1 85 ? 12.697 -5.317 15.604 1.00 65.38 85 PHE A C 1
ATOM 721 O O . PHE A 1 85 ? 13.704 -5.839 15.132 1.00 65.38 85 PHE A O 1
ATOM 728 N N . GLY A 1 86 ? 12.015 -4.396 14.918 1.00 56.25 86 GLY A N 1
ATOM 729 C CA . GLY A 1 86 ? 12.509 -3.873 13.640 1.00 56.25 86 GLY A CA 1
ATOM 730 C C . GLY A 1 86 ? 13.770 -3.022 13.822 1.00 56.25 86 GLY A C 1
ATOM 731 O O . GLY A 1 86 ? 13.833 -2.221 14.752 1.00 56.25 86 GLY A O 1
ATOM 732 N N . ASP A 1 87 ? 14.741 -3.133 12.907 1.00 56.59 87 ASP A N 1
ATOM 733 C CA . ASP A 1 87 ? 15.964 -2.303 12.897 1.00 56.59 87 ASP A CA 1
ATOM 734 C C . ASP A 1 87 ? 15.670 -0.784 12.888 1.00 56.59 87 ASP A C 1
ATOM 736 O O . ASP A 1 87 ? 16.521 0.016 13.268 1.00 56.59 87 ASP A O 1
ATOM 740 N N . GLU A 1 88 ? 14.450 -0.376 12.512 1.00 51.38 88 GLU A N 1
ATOM 741 C CA . GLU A 1 88 ? 13.963 1.012 12.583 1.00 51.38 88 GLU A CA 1
ATOM 742 C C . GLU A 1 88 ? 13.637 1.506 14.012 1.00 51.38 88 GLU A C 1
ATOM 744 O O . GLU A 1 88 ? 13.218 2.649 14.175 1.00 51.38 88 GLU A O 1
ATOM 749 N N . GLN A 1 89 ? 13.804 0.678 15.052 1.00 46.28 89 GLN A N 1
ATOM 750 C CA . GLN A 1 89 ? 13.517 1.031 16.452 1.00 46.28 89 GLN A CA 1
ATOM 751 C C . GLN A 1 89 ? 14.766 1.456 17.258 1.00 46.28 89 GLN A C 1
ATOM 753 O O . GLN A 1 89 ? 14.709 1.508 18.488 1.00 46.28 89 GLN A O 1
ATOM 758 N N . ARG A 1 90 ? 15.887 1.744 16.581 1.00 41.59 90 ARG A N 1
ATOM 759 C CA . ARG A 1 90 ? 17.118 2.293 17.180 1.00 41.59 90 ARG A CA 1
ATOM 760 C C . ARG A 1 90 ? 17.195 3.812 17.104 1.00 41.59 90 ARG A C 1
ATOM 762 O O . ARG A 1 90 ? 16.851 4.367 16.040 1.00 41.59 90 ARG A O 1
#

pLDDT: mean 89.18, std 11.42, range [41.59, 97.62]

Sequence (90 aa):
LIGIRADESLHRFKTIKNRAKKKLDDKYWTTQMQSDVYMAYPLYDWRTPDIWIANSRFNWDYNCIYDLMHKAGVPLSQQRLCQPFGDEQR

Radius of gyration: 15.82 Å; chains: 1; bounding box: 35×24×41 Å

Secondary structure (DSSP, 8-state):
-----GGG-HHHHHHHH-SSS--STT-TTEEEEETTEEEE-TTTT--HHHHHHHHHHHT----THHHHHHHTT--GGG--PPPTT-GGG-

Foldseek 3Di:
DDADELVLDVVLVCQLPPPPFDADPPRSQWGDPDPPDIDGHPCHHPDLVNVVVCCVVVVDDDDCVVVVCVVVVNDSSRPDDDDPDDPVPD